Protein AF-A0A858RCA8-F1 (afdb_monomer_lite)

Structure (mmCIF, N/CA/C/O backbone):
data_AF-A0A858RCA8-F1
#
_entry.id   AF-A0A858RCA8-F1
#
loop_
_atom_site.group_PDB
_atom_site.id
_atom_site.type_symbol
_atom_site.label_atom_id
_atom_site.label_alt_id
_atom_site.label_comp_id
_atom_site.label_asym_id
_atom_site.label_entity_id
_atom_site.label_seq_id
_atom_site.pdbx_PDB_ins_code
_atom_site.Cartn_x
_atom_site.Cartn_y
_atom_site.Cartn_z
_atom_site.occupancy
_atom_site.B_iso_or_equiv
_atom_site.auth_seq_id
_atom_site.auth_comp_id
_atom_site.auth_asym_id
_atom_site.auth_atom_id
_atom_site.pdbx_PDB_model_num
ATOM 1 N N . MET A 1 1 ? 18.059 4.449 -8.259 1.00 74.00 1 MET A N 1
ATOM 2 C CA . MET A 1 1 ? 17.456 3.170 -7.805 1.00 74.00 1 MET A CA 1
ATOM 3 C C . MET A 1 1 ? 15.980 3.046 -8.191 1.00 74.00 1 MET A C 1
ATOM 5 O O . MET A 1 1 ? 15.624 2.022 -8.761 1.00 74.00 1 MET A O 1
ATOM 9 N N . ALA A 1 2 ? 15.156 4.085 -7.997 1.00 87.69 2 ALA A N 1
ATOM 10 C CA . ALA A 1 2 ? 13.717 4.076 -8.310 1.00 87.69 2 ALA A CA 1
ATOM 11 C C . ALA A 1 2 ? 13.355 3.654 -9.752 1.00 87.69 2 ALA A C 1
ATOM 13 O O . ALA A 1 2 ? 12.527 2.769 -9.934 1.00 87.69 2 ALA A O 1
ATOM 14 N N . LEU A 1 3 ? 14.029 4.195 -10.778 1.00 91.00 3 LEU A N 1
ATOM 15 C CA . LEU A 1 3 ? 13.713 3.884 -12.184 1.00 91.00 3 LEU A CA 1
ATOM 16 C C . LEU A 1 3 ? 13.824 2.388 -12.522 1.00 91.00 3 LEU A C 1
ATOM 18 O O . LEU A 1 3 ? 13.037 1.865 -13.304 1.00 91.00 3 LEU A O 1
ATOM 22 N N . ARG A 1 4 ? 14.789 1.678 -11.924 1.00 92.50 4 ARG A N 1
ATOM 23 C CA . ARG A 1 4 ? 14.951 0.234 -12.145 1.00 92.50 4 ARG A CA 1
ATOM 24 C C . ARG A 1 4 ? 13.773 -0.552 -11.575 1.00 92.50 4 ARG A C 1
ATOM 26 O O . ARG A 1 4 ? 13.307 -1.482 -12.220 1.00 92.50 4 ARG A O 1
ATOM 33 N N . VAL A 1 5 ? 13.315 -0.179 -10.382 1.00 86.94 5 VAL A N 1
ATOM 34 C CA . VAL A 1 5 ? 12.163 -0.810 -9.724 1.00 86.94 5 VAL A CA 1
ATOM 35 C C . VAL A 1 5 ? 10.889 -0.517 -10.513 1.00 86.94 5 VAL A C 1
ATOM 37 O O . VAL A 1 5 ? 10.176 -1.452 -10.859 1.00 86.94 5 VAL A O 1
ATOM 40 N N . ALA A 1 6 ? 10.678 0.741 -10.912 1.00 86.88 6 ALA A N 1
ATOM 41 C CA . ALA A 1 6 ? 9.534 1.147 -11.728 1.00 86.88 6 ALA A CA 1
ATOM 42 C C . ALA A 1 6 ? 9.462 0.375 -13.055 1.00 86.88 6 ALA A C 1
ATOM 44 O O . ALA A 1 6 ? 8.410 -0.143 -13.413 1.0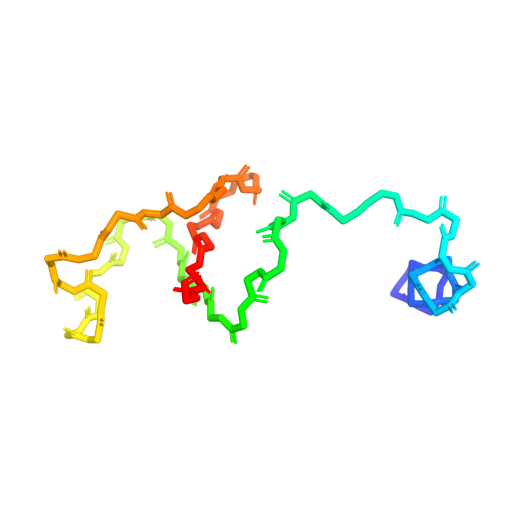0 86.88 6 ALA A O 1
ATOM 45 N N . ARG A 1 7 ? 10.592 0.216 -13.759 1.00 92.06 7 ARG A N 1
ATOM 46 C CA . ARG A 1 7 ? 10.647 -0.576 -15.000 1.00 92.06 7 ARG A CA 1
ATOM 47 C C . ARG A 1 7 ? 10.259 -2.037 -14.784 1.00 92.06 7 ARG A C 1
ATOM 49 O O . ARG A 1 7 ? 9.558 -2.596 -15.615 1.00 92.06 7 ARG A O 1
ATOM 56 N N . ARG A 1 8 ? 10.699 -2.654 -13.684 1.00 90.50 8 ARG A N 1
ATOM 57 C CA . ARG A 1 8 ? 10.358 -4.052 -13.377 1.00 90.50 8 ARG A CA 1
ATOM 58 C C . ARG A 1 8 ? 8.886 -4.225 -13.023 1.00 90.50 8 ARG A C 1
ATOM 60 O O . ARG A 1 8 ? 8.297 -5.207 -13.465 1.00 90.50 8 ARG A O 1
ATOM 67 N N . ALA A 1 9 ? 8.326 -3.274 -12.276 1.00 88.56 9 ALA A N 1
ATOM 68 C CA . ALA A 1 9 ? 6.904 -3.232 -11.954 1.00 88.56 9 ALA A CA 1
ATOM 69 C 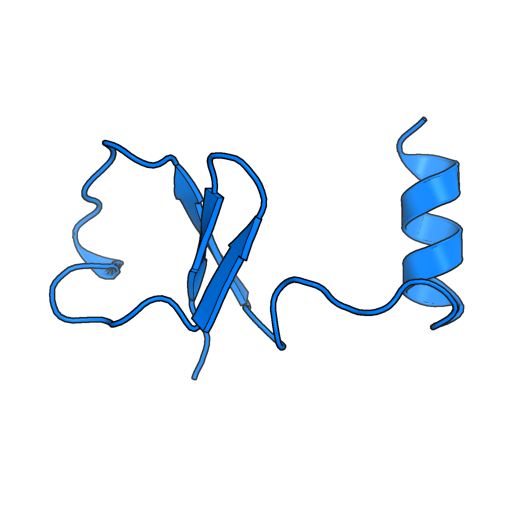C . ALA A 1 9 ? 6.055 -3.083 -13.226 1.00 88.56 9 ALA A C 1
ATOM 71 O O . ALA A 1 9 ? 5.167 -3.893 -13.459 1.00 88.56 9 ALA A O 1
ATOM 72 N N . LEU A 1 10 ? 6.397 -2.132 -14.106 1.00 89.69 10 LEU A N 1
ATOM 73 C CA . LEU A 1 10 ? 5.715 -1.950 -15.396 1.00 89.69 10 LEU A CA 1
ATOM 74 C C . LEU A 1 10 ? 5.829 -3.178 -16.307 1.00 89.69 10 LEU A C 1
ATOM 76 O O . LEU A 1 10 ? 4.883 -3.510 -17.010 1.00 89.69 10 LEU A O 1
ATOM 80 N N . ALA A 1 11 ? 6.975 -3.860 -16.293 1.00 92.06 11 ALA A N 1
ATOM 81 C CA . ALA A 1 11 ? 7.178 -5.088 -17.056 1.00 92.06 11 ALA A CA 1
ATOM 82 C C . ALA A 1 11 ? 6.478 -6.319 -16.442 1.00 92.06 11 ALA A C 1
ATOM 84 O O . ALA A 1 11 ? 6.598 -7.406 -17.000 1.00 92.06 11 ALA A O 1
ATOM 85 N N . GLY A 1 12 ? 5.824 -6.197 -15.277 1.00 88.06 12 GLY A N 1
ATOM 86 C CA . GLY A 1 12 ? 5.208 -7.325 -14.560 1.00 88.06 12 GLY A CA 1
ATOM 87 C C . GLY A 1 12 ? 6.212 -8.342 -13.999 1.00 88.06 12 GLY A C 1
ATOM 88 O O . GLY A 1 12 ? 5.838 -9.417 -13.549 1.00 88.06 12 GLY A O 1
ATOM 89 N N . THR A 1 13 ? 7.504 -8.014 -14.026 1.00 92.50 13 THR A N 1
ATOM 90 C CA . THR A 1 13 ? 8.605 -8.897 -13.586 1.00 92.50 13 THR A CA 1
ATOM 91 C C . THR A 1 13 ? 8.892 -8.808 -12.089 1.00 92.50 13 THR A C 1
ATOM 93 O O . THR A 1 13 ? 9.702 -9.568 -11.560 1.00 92.50 13 THR A O 1
ATOM 96 N N . LEU A 1 14 ? 8.275 -7.842 -11.411 1.00 90.00 14 LEU A N 1
ATOM 97 C CA . LEU A 1 14 ? 8.291 -7.716 -9.964 1.00 90.00 14 LEU A CA 1
ATOM 98 C C . LEU A 1 14 ? 6.936 -8.205 -9.456 1.00 90.00 14 LEU A C 1
ATOM 100 O O . LEU A 1 14 ? 5.928 -7.587 -9.790 1.00 90.00 14 LEU A O 1
ATOM 104 N N . SER A 1 15 ? 6.916 -9.285 -8.667 1.00 90.31 15 SER A N 1
ATOM 105 C CA . SER A 1 15 ? 5.707 -9.666 -7.929 1.00 90.31 15 SER A CA 1
ATOM 106 C C . SER A 1 15 ? 5.218 -8.469 -7.130 1.00 90.31 15 SER A C 1
ATOM 108 O O . SER A 1 15 ? 6.037 -7.794 -6.510 1.00 90.31 15 SER A O 1
ATOM 110 N N . ASP A 1 16 ? 3.914 -8.218 -7.143 1.00 89.19 16 ASP A N 1
ATOM 111 C CA . ASP A 1 16 ? 3.307 -7.167 -6.338 1.00 89.19 16 ASP A CA 1
ATOM 112 C C . ASP A 1 16 ? 3.230 -7.621 -4.871 1.00 89.19 16 ASP A C 1
ATOM 114 O O . ASP A 1 16 ? 2.391 -8.463 -4.542 1.00 89.19 16 ASP A O 1
ATOM 118 N N . PRO A 1 17 ? 4.086 -7.097 -3.972 1.00 89.12 17 PRO A N 1
ATOM 119 C CA . PRO A 1 17 ? 4.050 -7.486 -2.569 1.00 89.12 17 PRO A CA 1
ATOM 120 C C . PRO A 1 17 ? 2.893 -6.813 -1.819 1.00 89.12 17 PRO A C 1
ATOM 122 O O . PRO A 1 17 ? 2.676 -7.118 -0.652 1.00 89.12 17 PRO A O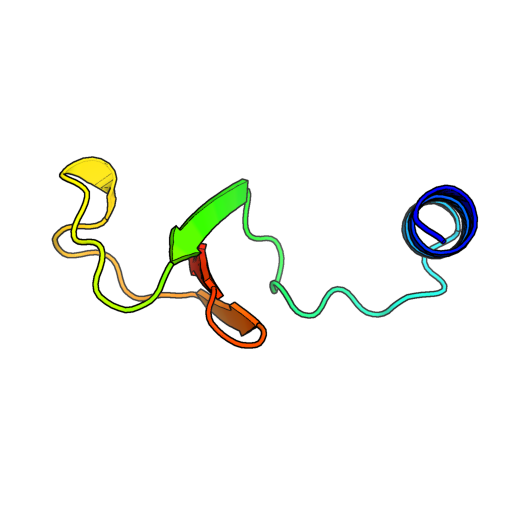 1
ATOM 125 N N . THR A 1 18 ? 2.182 -5.876 -2.456 1.00 92.50 18 THR A N 1
ATOM 126 C CA . THR A 1 18 ? 1.092 -5.118 -1.837 1.00 92.50 18 THR A CA 1
ATOM 127 C C . THR A 1 18 ? -0.271 -5.786 -2.010 1.00 92.50 18 THR A C 1
ATOM 129 O O . THR A 1 18 ? -1.232 -5.362 -1.374 1.00 92.50 18 THR A O 1
ATOM 132 N N . GLY A 1 19 ? -0.361 -6.819 -2.857 1.00 88.81 19 GLY A N 1
ATOM 133 C CA . GLY A 1 19 ? -1.599 -7.559 -3.099 1.00 88.81 19 GLY A CA 1
ATOM 134 C C . GLY A 1 19 ? -2.706 -6.715 -3.736 1.00 88.81 19 GLY A C 1
ATOM 135 O O . GLY A 1 19 ? -3.876 -6.932 -3.434 1.00 88.81 19 GLY A O 1
ATOM 136 N N . GLY A 1 20 ? -2.359 -5.742 -4.584 1.00 90.56 20 GLY A N 1
ATOM 137 C CA . GLY A 1 20 ? -3.320 -4.831 -5.211 1.00 90.56 20 GLY A CA 1
ATOM 138 C C . GLY A 1 20 ? -3.726 -3.635 -4.344 1.00 90.56 20 GLY A C 1
ATOM 139 O O . GLY A 1 20 ? -4.765 -3.020 -4.594 1.00 90.56 20 GLY A O 1
ATOM 140 N N . ALA A 1 21 ? -2.936 -3.284 -3.327 1.00 95.06 21 ALA A N 1
ATOM 141 C CA . ALA A 1 21 ? -3.222 -2.121 -2.498 1.00 95.06 21 ALA A CA 1
ATOM 142 C C . ALA A 1 21 ? -3.133 -0.808 -3.292 1.00 95.06 21 ALA A C 1
ATOM 144 O O . ALA A 1 21 ? -2.234 -0.593 -4.105 1.00 95.06 21 ALA A O 1
ATOM 145 N N . TRP A 1 22 ? -4.037 0.119 -2.989 1.00 94.19 22 TRP A N 1
ATOM 146 C CA . TRP A 1 22 ? -4.067 1.467 -3.570 1.00 94.19 22 TRP A CA 1
ATOM 147 C C . TRP A 1 22 ? -3.859 2.565 -2.512 1.00 94.19 22 TRP A C 1
ATOM 149 O O . TRP A 1 22 ? -3.726 3.742 -2.855 1.00 94.19 22 TRP A O 1
ATOM 159 N N . ARG A 1 23 ? -3.778 2.187 -1.226 1.00 96.12 23 ARG A N 1
ATOM 160 C CA . ARG A 1 23 ? -3.420 3.053 -0.089 1.00 96.12 23 ARG A CA 1
ATOM 161 C C . ARG A 1 23 ? -2.393 2.384 0.815 1.00 96.12 23 ARG A C 1
ATOM 163 O O . ARG A 1 23 ? -2.328 1.162 0.899 1.00 96.12 23 ARG A O 1
ATOM 170 N N . PHE A 1 24 ? -1.616 3.192 1.528 1.00 96.94 24 PHE A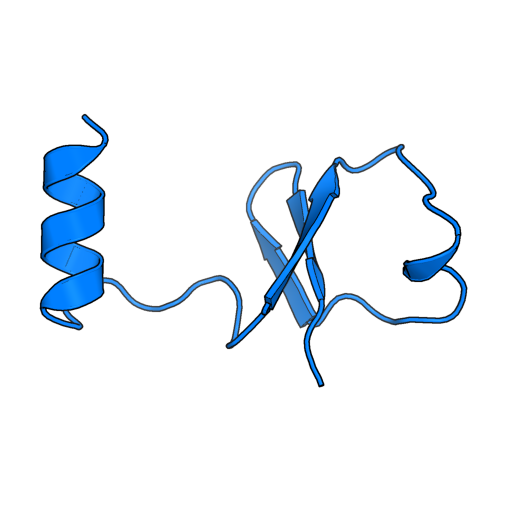 N 1
ATOM 171 C CA . PHE A 1 24 ? -0.721 2.719 2.578 1.00 96.94 24 PHE A CA 1
ATOM 172 C C . PHE A 1 24 ? -0.471 3.805 3.6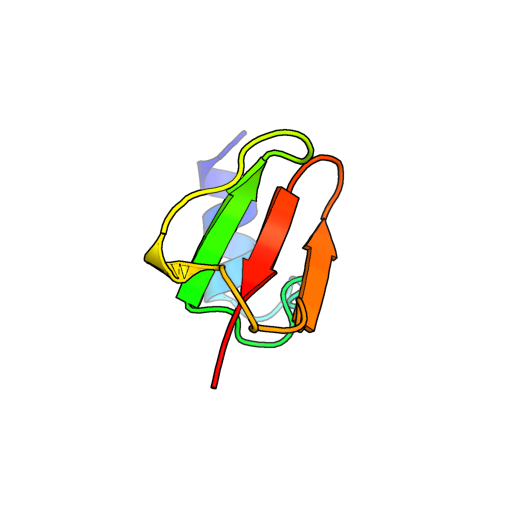30 1.00 96.94 24 PHE A C 1
ATOM 174 O O . PHE A 1 24 ? -0.609 4.994 3.338 1.00 96.94 24 PHE A O 1
ATOM 181 N N . HIS A 1 25 ? -0.070 3.400 4.834 1.00 97.62 25 HIS A N 1
ATOM 182 C CA . HIS A 1 25 ? 0.513 4.290 5.847 1.00 97.62 25 HIS A CA 1
ATOM 183 C C . HIS A 1 25 ? 1.656 3.586 6.587 1.00 97.62 25 HIS A C 1
ATOM 185 O O . HIS A 1 25 ? 1.839 2.375 6.430 1.00 97.62 25 HIS A O 1
ATOM 191 N N . ARG A 1 26 ? 2.460 4.319 7.370 1.00 97.50 26 ARG A N 1
ATOM 192 C CA . ARG A 1 26 ? 3.506 3.680 8.185 1.00 97.50 26 ARG A CA 1
ATOM 193 C C . ARG A 1 26 ? 2.919 3.027 9.430 1.00 97.50 26 ARG A C 1
ATOM 195 O O . ARG A 1 26 ? 1.972 3.538 10.024 1.00 97.50 26 ARG A O 1
ATOM 202 N N . GLY A 1 27 ? 3.537 1.937 9.871 1.00 94.19 27 GLY A N 1
ATOM 203 C CA . GLY A 1 27 ? 3.282 1.359 11.184 1.00 94.19 27 GLY A CA 1
ATOM 204 C C . GLY A 1 27 ? 3.484 2.407 12.282 1.00 94.19 27 GLY A C 1
ATOM 205 O O . GLY A 1 27 ? 4.475 3.138 12.280 1.00 94.19 27 GLY A O 1
ATOM 206 N N . GLY A 1 28 ? 2.516 2.500 13.192 1.00 93.00 28 GLY A N 1
ATOM 207 C CA . GLY A 1 28 ? 2.479 3.511 14.252 1.00 93.00 28 GLY A CA 1
ATOM 208 C C . GLY A 1 28 ? 1.732 4.798 13.884 1.00 93.00 28 GLY A C 1
ATOM 209 O O . GLY A 1 28 ? 1.383 5.561 14.779 1.00 93.00 28 GLY A O 1
ATOM 210 N N . GLU A 1 29 ? 1.427 5.027 12.605 1.00 96.25 29 GLU A N 1
ATOM 211 C CA . GLU A 1 29 ? 0.442 6.032 12.195 1.00 96.25 29 GLU A CA 1
ATOM 212 C C . GLU A 1 29 ? -0.964 5.418 12.263 1.00 96.25 29 GLU A C 1
ATOM 214 O O . GLU A 1 29 ? -1.142 4.232 11.993 1.00 96.25 29 GLU A O 1
ATOM 219 N N . SER A 1 30 ? -1.968 6.222 12.618 1.00 92.94 30 SER A N 1
ATOM 220 C CA . SER A 1 30 ? -3.369 5.784 12.677 1.00 92.94 30 SER A CA 1
ATOM 221 C C . SER A 1 30 ? -4.274 6.797 11.973 1.00 92.94 30 SER A C 1
ATOM 223 O O . SER A 1 30 ? -5.001 7.538 12.638 1.00 92.94 30 SER A O 1
ATOM 225 N N . PRO A 1 31 ? -4.202 6.895 10.635 1.00 96.44 31 PRO A N 1
ATOM 226 C CA . PRO A 1 31 ? -5.029 7.833 9.893 1.00 96.44 31 PRO A CA 1
ATOM 227 C C . PRO A 1 31 ? -6.503 7.411 9.918 1.00 96.44 31 PRO A C 1
ATOM 229 O O . PRO A 1 31 ? -6.817 6.222 9.868 1.00 96.44 31 PRO A O 1
ATOM 232 N N . ASP A 1 32 ? -7.413 8.386 9.918 1.00 97.50 32 ASP A N 1
ATOM 233 C CA . ASP A 1 32 ? -8.860 8.145 10.036 1.00 97.50 32 ASP A CA 1
ATOM 234 C C . ASP A 1 32 ? -9.400 7.171 8.983 1.00 97.50 32 ASP A C 1
ATOM 236 O O . ASP A 1 32 ? -10.237 6.325 9.283 1.00 97.50 32 ASP A O 1
ATOM 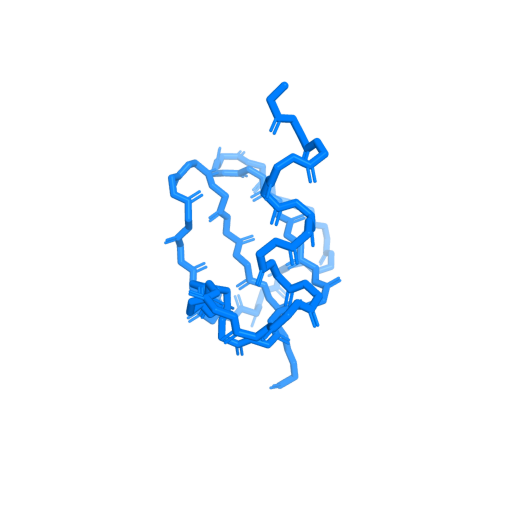240 N N . TRP A 1 33 ? -8.875 7.227 7.756 1.00 95.50 33 TRP A N 1
ATOM 241 C CA . TRP A 1 33 ? -9.310 6.348 6.669 1.00 95.50 33 TRP A CA 1
ATOM 242 C C . TRP A 1 33 ? -8.951 4.871 6.881 1.00 95.50 33 TRP A C 1
ATOM 244 O O . TRP A 1 33 ? -9.549 4.025 6.222 1.00 95.50 33 TRP A O 1
ATOM 254 N N . ALA A 1 34 ? -7.966 4.562 7.730 1.00 95.62 34 ALA A N 1
ATOM 255 C CA . ALA A 1 34 ? -7.519 3.195 8.005 1.00 95.62 34 ALA A CA 1
ATOM 256 C C . ALA A 1 34 ? -8.266 2.561 9.186 1.00 95.62 34 ALA A C 1
ATOM 258 O O . ALA A 1 34 ? -8.160 1.354 9.409 1.00 95.62 34 ALA A O 1
ATOM 259 N N . GLN A 1 35 ? -9.017 3.355 9.953 1.00 94.31 35 GLN A N 1
ATOM 260 C CA . GLN A 1 35 ? -9.718 2.862 11.130 1.00 94.31 35 GLN A CA 1
ATOM 261 C C . GLN A 1 35 ? -10.766 1.815 10.735 1.00 94.31 35 GLN A C 1
ATOM 263 O O . GLN A 1 35 ? -11.610 2.044 9.872 1.00 94.31 35 GLN A O 1
ATOM 268 N N . GLY A 1 36 ? -10.698 0.645 11.374 1.00 93.19 36 GLY A N 1
ATOM 269 C CA . GLY A 1 36 ? -11.607 -0.474 11.109 1.00 93.19 36 GLY A CA 1
ATOM 270 C C . GLY A 1 36 ? -11.310 -1.271 9.833 1.00 93.19 36 GLY A C 1
ATOM 271 O O . GLY A 1 36 ? -12.014 -2.243 9.571 1.00 93.19 36 GLY A O 1
ATOM 272 N N . LEU A 1 37 ? -10.276 -0.915 9.063 1.00 94.25 37 LEU A N 1
ATOM 273 C CA . LEU A 1 37 ? -9.822 -1.704 7.917 1.00 94.25 37 LEU A CA 1
ATOM 274 C C . LEU A 1 37 ? -8.703 -2.667 8.329 1.00 94.25 37 LEU A C 1
ATOM 276 O O . LEU A 1 37 ? -7.802 -2.308 9.089 1.00 94.25 37 LEU A O 1
ATOM 280 N N . ALA A 1 38 ? -8.725 -3.881 7.779 1.00 94.25 38 ALA A N 1
ATOM 281 C CA . ALA A 1 38 ? -7.607 -4.814 7.877 1.00 94.25 38 ALA A CA 1
ATOM 282 C C . ALA A 1 38 ? -6.606 -4.551 6.732 1.00 94.25 38 ALA A C 1
ATOM 284 O O . ALA A 1 38 ? -7.037 -4.442 5.580 1.00 94.25 38 ALA A O 1
ATOM 285 N N . PRO A 1 39 ? -5.292 -4.449 7.005 1.00 95.12 39 PRO A N 1
ATOM 286 C CA . PRO A 1 39 ? -4.284 -4.386 5.949 1.00 95.12 39 PRO A CA 1
ATOM 287 C C . PRO A 1 39 ? -4.332 -5.634 5.055 1.00 95.12 39 PRO A C 1
ATOM 289 O O . PRO A 1 39 ? -4.455 -6.751 5.556 1.00 95.12 39 PRO A O 1
ATOM 292 N N . LEU A 1 40 ? -4.179 -5.450 3.741 1.00 96.31 40 LEU A N 1
ATOM 293 C CA . LEU A 1 40 ? -3.992 -6.548 2.784 1.00 96.31 40 LEU A CA 1
ATOM 294 C C . LEU A 1 40 ? -2.576 -7.125 2.850 1.00 96.31 40 LEU A C 1
ATOM 296 O O . LEU A 1 40 ? -2.378 -8.320 2.642 1.00 96.31 40 LEU A O 1
ATOM 300 N N . ALA A 1 41 ? -1.591 -6.263 3.105 1.00 95.75 41 ALA A N 1
ATOM 301 C CA . ALA A 1 41 ? -0.187 -6.635 3.140 1.00 95.75 41 ALA A CA 1
ATOM 302 C C . ALA A 1 41 ? 0.617 -5.708 4.055 1.00 95.75 41 ALA A C 1
ATOM 304 O O . ALA A 1 41 ? 0.260 -4.548 4.279 1.00 95.75 41 ALA A O 1
ATOM 305 N N . GLU A 1 42 ? 1.751 -6.222 4.518 1.00 96.31 42 GLU A N 1
ATOM 306 C CA . GLU A 1 42 ? 2.783 -5.461 5.209 1.00 96.31 42 GLU A CA 1
ATOM 307 C C . GLU A 1 42 ? 4.069 -5.513 4.378 1.00 96.31 42 GLU A C 1
ATOM 309 O O . GLU A 1 42 ? 4.589 -6.589 4.070 1.00 96.31 42 GLU A O 1
ATOM 314 N N . VAL A 1 43 ? 4.575 -4.344 3.979 1.00 94.06 43 VAL A N 1
ATOM 315 C CA . VAL A 1 43 ? 5.790 -4.213 3.164 1.00 94.06 43 VAL A CA 1
ATOM 316 C C . VAL A 1 43 ? 6.803 -3.370 3.924 1.00 94.06 43 VAL A C 1
ATOM 318 O O . VAL A 1 43 ? 6.828 -2.139 3.840 1.00 94.06 43 VAL A O 1
ATOM 321 N N . GLY A 1 44 ? 7.657 -4.045 4.694 1.00 93.19 44 GLY A N 1
ATOM 322 C CA . GLY A 1 44 ? 8.545 -3.368 5.636 1.00 93.19 44 GLY A CA 1
ATOM 323 C C . GLY A 1 44 ? 7.718 -2.584 6.664 1.00 93.19 44 GLY A C 1
ATOM 324 O O . GLY A 1 44 ? 6.805 -3.156 7.238 1.00 93.19 44 GLY A O 1
ATOM 325 N N . PRO A 1 45 ? 7.976 -1.283 6.893 1.00 95.88 45 PRO A N 1
ATOM 326 C CA . PRO A 1 45 ? 7.222 -0.496 7.869 1.00 95.88 45 PRO A CA 1
ATOM 327 C C . PRO A 1 45 ? 5.873 0.014 7.333 1.00 95.88 45 PRO A C 1
ATOM 329 O O . PRO A 1 45 ? 5.285 0.893 7.957 1.00 95.88 45 PRO A O 1
ATOM 332 N N . LEU A 1 46 ? 5.427 -0.421 6.150 1.00 96.88 46 LEU A N 1
ATOM 333 C CA . LEU A 1 46 ? 4.203 0.064 5.512 1.00 96.88 46 LEU A CA 1
ATOM 334 C C . LEU A 1 46 ? 3.077 -0.954 5.656 1.00 96.88 46 LEU A C 1
ATOM 336 O O . LEU A 1 46 ? 3.245 -2.114 5.285 1.00 96.88 46 LEU A O 1
ATOM 340 N N . LEU A 1 47 ? 1.920 -0.481 6.110 1.00 97.38 47 LEU A N 1
ATOM 341 C CA . LEU A 1 47 ? 0.658 -1.211 6.062 1.00 97.38 47 LEU A CA 1
ATOM 342 C C . LEU A 1 47 ? -0.095 -0.799 4.798 1.00 97.38 47 LEU A C 1
ATOM 344 O O . LEU A 1 47 ? -0.328 0.391 4.575 1.00 97.38 47 LEU A O 1
ATOM 348 N N . CYS A 1 48 ? -0.443 -1.774 3.961 1.00 96.94 48 CYS A N 1
ATOM 349 C CA . CYS A 1 48 ? -1.043 -1.580 2.644 1.00 96.94 48 CYS A CA 1
ATOM 350 C C . CYS A 1 48 ? -2.520 -1.995 2.649 1.00 96.94 48 CYS A C 1
ATOM 352 O O . CYS A 1 48 ? -2.873 -3.053 3.163 1.00 96.94 48 CYS A O 1
ATOM 354 N N . TYR A 1 49 ? -3.378 -1.173 2.050 1.00 96.81 49 TYR A N 1
ATOM 355 C CA . TYR A 1 49 ? -4.832 -1.324 2.050 1.00 96.81 49 TYR A CA 1
ATOM 356 C C . TYR A 1 49 ? -5.379 -1.300 0.626 1.00 96.81 49 TYR A C 1
ATOM 358 O O . TYR A 1 49 ? -4.957 -0.495 -0.214 1.00 96.81 49 TYR A O 1
ATOM 366 N N . GLY A 1 50 ? -6.352 -2.167 0.379 1.00 90.31 50 GLY A N 1
ATOM 367 C CA . GLY A 1 50 ? -7.076 -2.258 -0.879 1.00 90.31 50 GLY A CA 1
ATOM 368 C C . GLY A 1 50 ? -8.567 -2.488 -0.654 1.00 90.31 50 GLY A C 1
ATOM 369 O O . GLY A 1 50 ? -9.061 -2.308 0.458 1.00 90.31 50 GLY A O 1
ATOM 370 N N . SER A 1 51 ? -9.275 -2.811 -1.735 1.00 74.38 51 SER A N 1
ATOM 371 C CA . SER A 1 51 ? -10.679 -3.244 -1.704 1.00 74.38 51 SER A CA 1
ATOM 372 C C . SER A 1 51 ? -10.805 -4.717 -1.353 1.00 74.38 51 SER A C 1
ATOM 374 O O . SER A 1 51 ? -9.984 -5.480 -1.911 1.00 74.38 51 SER A O 1
#

Foldseek 3Di:
DVVVVVVCVVVVVDPDQQQAFPDKDFAVDDDPVCPPPDFPHDDPRIGGDDD

Secondary structure (DSSP, 8-state):
-HHHHHHHHHTT-S--TTSS-SEEEETT---GGGTTPPPSEEETTEEEE--

pLDDT: mean 92.49, std 4.82, range [74.0, 97.62]

Organism: NCBI:txid1709002

Radius of gyration: 12.44 Å; chains: 1; bounding box: 29×18×31 Å

Sequence (51 aa):
MALRVARRALAGTLSDPTGGAWRFHRGGESPDWAQGLAPLAEVGPLLCYGS